Protein AF-A0A2D9XX82-F1 (afdb_monomer)

Sequence (70 aa):
MEINIVHGKGDFIGGMCSINDESFLVLNKRKPIDQRLNILAIEFTKINLKNIYLSPILREFISNSQQGLF

pLDDT: mean 86.36, std 9.8, range [48.94, 96.0]

Solvent-accessible surface area (backbone atoms only — not comparable to full-atom values): 4402 Å² total; per-residue (Å²): 138,84,80,46,74,42,82,45,78,74,100,64,79,59,36,79,47,73,56,94,92,42,64,33,40,36,38,28,70,82,51,58,67,68,60,47,50,48,42,52,31,60,53,53,69,78,46,92,55,88,90,53,94,64,58,66,69,58,52,51,51,33,56,40,54,76,69,64,77,106

Structure (mmCIF, N/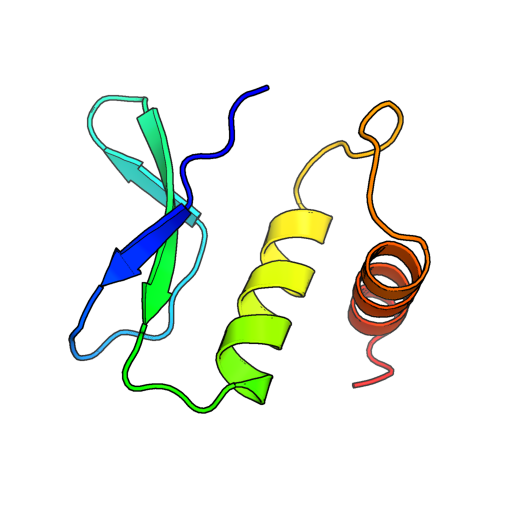CA/C/O backbone):
data_AF-A0A2D9XX82-F1
#
_entry.id   AF-A0A2D9XX82-F1
#
loop_
_atom_site.group_PDB
_atom_site.id
_atom_site.type_symbol
_atom_site.label_atom_id
_atom_site.label_alt_id
_atom_site.label_comp_id
_atom_site.label_asym_id
_atom_site.label_entity_id
_atom_site.label_seq_id
_atom_site.pdbx_PDB_ins_code
_atom_site.Cartn_x
_atom_site.Cartn_y
_atom_site.Cartn_z
_atom_site.occupancy
_atom_site.B_iso_or_equiv
_atom_site.auth_seq_id
_atom_site.auth_comp_id
_atom_site.auth_asym_id
_atom_site.auth_atom_id
_atom_site.pdbx_PDB_model_num
ATOM 1 N N . MET A 1 1 ? -6.666 -4.125 13.910 1.00 62.47 1 MET A N 1
ATOM 2 C CA . MET A 1 1 ? -7.018 -3.735 12.533 1.00 62.47 1 MET A CA 1
ATOM 3 C C . MET A 1 1 ? -6.204 -4.613 11.613 1.00 62.47 1 MET A C 1
ATOM 5 O O . MET A 1 1 ? -4.986 -4.620 11.736 1.00 62.47 1 MET A O 1
ATOM 9 N N . GLU A 1 2 ? -6.878 -5.376 10.770 1.00 71.19 2 GLU A N 1
ATOM 10 C CA . GLU A 1 2 ? -6.261 -6.209 9.744 1.00 71.19 2 GLU A CA 1
ATOM 11 C C . GLU A 1 2 ? -6.346 -5.436 8.422 1.00 71.19 2 GLU A C 1
ATOM 13 O O . GLU A 1 2 ? -7.412 -4.927 8.082 1.00 71.19 2 GLU A O 1
ATOM 18 N N . ILE A 1 3 ? -5.216 -5.241 7.738 1.00 77.25 3 ILE A N 1
ATOM 19 C CA . ILE A 1 3 ? -5.180 -4.577 6.428 1.00 77.25 3 ILE A CA 1
ATOM 20 C C . ILE A 1 3 ? -4.945 -5.659 5.382 1.00 77.25 3 ILE A C 1
ATOM 22 O O . ILE A 1 3 ? -3.859 -6.235 5.316 1.00 77.25 3 ILE A O 1
ATOM 26 N N . ASN A 1 4 ? -5.942 -5.892 4.532 1.00 88.00 4 ASN A N 1
ATOM 27 C CA . ASN A 1 4 ? -5.826 -6.819 3.416 1.00 88.00 4 ASN A CA 1
ATOM 28 C C . ASN A 1 4 ? -5.131 -6.131 2.237 1.00 88.00 4 ASN A C 1
ATOM 30 O O . ASN A 1 4 ? -5.702 -5.247 1.598 1.00 88.00 4 ASN A O 1
ATOM 34 N N . ILE A 1 5 ? -3.891 -6.528 1.939 1.00 91.56 5 ILE A N 1
ATOM 35 C CA . ILE A 1 5 ? -3.137 -5.997 0.795 1.00 91.56 5 ILE A CA 1
ATOM 36 C C . ILE A 1 5 ? -3.322 -6.919 -0.410 1.00 91.56 5 ILE A C 1
ATOM 38 O O . ILE A 1 5 ? -2.879 -8.069 -0.410 1.00 91.56 5 ILE A O 1
ATOM 42 N N . VAL A 1 6 ? -3.939 -6.398 -1.469 1.00 94.25 6 VAL A N 1
ATOM 43 C CA . VAL A 1 6 ? -4.238 -7.149 -2.693 1.00 94.25 6 VAL A CA 1
ATOM 44 C C . VAL A 1 6 ? -3.336 -6.686 -3.825 1.00 94.25 6 VAL A C 1
ATOM 46 O O . VAL A 1 6 ? -3.278 -5.513 -4.181 1.00 94.25 6 VAL A O 1
ATOM 49 N N . HIS A 1 7 ? -2.654 -7.632 -4.459 1.00 94.31 7 HIS A N 1
ATOM 50 C CA . HIS A 1 7 ? -1.803 -7.348 -5.606 1.00 94.31 7 HIS A CA 1
ATOM 51 C C . HIS A 1 7 ? -2.508 -7.659 -6.933 1.00 94.31 7 HIS A C 1
ATOM 53 O O . HIS A 1 7 ? -2.451 -8.803 -7.408 1.00 94.31 7 HIS A O 1
ATOM 59 N N . GLY A 1 8 ? -3.104 -6.647 -7.562 1.00 93.56 8 GLY A N 1
ATOM 60 C CA . GLY A 1 8 ? -3.819 -6.775 -8.835 1.00 93.56 8 GLY A CA 1
ATOM 61 C C . GLY A 1 8 ? -2.973 -6.446 -10.074 1.00 93.56 8 GLY A C 1
ATOM 62 O O . GLY A 1 8 ? -1.848 -5.952 -9.980 1.00 93.56 8 GLY A O 1
ATOM 63 N N . LYS A 1 9 ? -3.523 -6.729 -11.259 1.00 94.94 9 LYS A N 1
ATOM 64 C CA . LYS A 1 9 ? -2.984 -6.325 -12.570 1.00 94.94 9 LYS A CA 1
ATOM 65 C C . LYS A 1 9 ? -4.107 -5.665 -13.362 1.00 94.94 9 LYS A C 1
ATOM 67 O O . LYS A 1 9 ? -5.167 -6.259 -13.507 1.00 94.94 9 LYS A O 1
ATOM 72 N N . GLY A 1 10 ? -3.868 -4.478 -13.901 1.00 92.81 10 GLY A N 1
ATOM 73 C CA . GLY A 1 10 ? -4.872 -3.762 -14.686 1.00 92.81 10 GLY A CA 1
ATOM 74 C C . GLY A 1 10 ? -4.417 -2.355 -15.036 1.00 92.81 10 GLY A C 1
ATOM 75 O O . GLY A 1 10 ? -3.240 -2.025 -14.850 1.00 92.81 10 GLY A O 1
ATOM 76 N N . ASP A 1 11 ? -5.349 -1.556 -15.542 1.00 93.56 11 ASP A N 1
ATOM 77 C CA . ASP A 1 11 ? -5.150 -0.136 -15.829 1.00 93.56 11 ASP A CA 1
ATOM 78 C C . ASP A 1 11 ? -5.646 0.730 -14.662 1.00 93.56 11 ASP A C 1
ATOM 80 O O . ASP A 1 11 ? -6.652 1.424 -14.731 1.00 93.56 11 ASP A O 1
ATOM 84 N N . PHE A 1 12 ? -4.981 0.592 -13.519 1.00 93.19 12 PHE A N 1
ATOM 85 C CA . PHE A 1 12 ? -5.260 1.384 -12.322 1.00 93.19 12 PHE A CA 1
ATOM 86 C C . PHE A 1 12 ? -3.951 1.743 -11.617 1.00 93.19 12 PHE A C 1
ATOM 88 O O . PHE A 1 12 ? -2.894 1.187 -11.921 1.00 93.19 12 PHE A O 1
ATOM 95 N N . ILE A 1 13 ? -3.979 2.687 -10.684 1.00 91.06 13 ILE A N 1
ATOM 96 C CA . ILE A 1 13 ? -2.769 3.102 -9.957 1.00 91.06 13 ILE A CA 1
ATOM 97 C C . ILE A 1 13 ? -2.589 2.224 -8.709 1.00 91.06 13 ILE A C 1
ATOM 99 O O . ILE A 1 13 ? -1.559 1.570 -8.546 1.00 91.06 13 ILE A O 1
ATOM 103 N N . GLY A 1 14 ? -3.633 2.141 -7.890 1.00 94.06 14 GLY A N 1
ATOM 104 C CA . GLY A 1 14 ? -3.666 1.467 -6.594 1.00 94.06 14 GLY A CA 1
ATOM 105 C C . GLY A 1 14 ? -4.383 2.357 -5.578 1.00 94.06 14 GLY A C 1
ATOM 106 O O . GLY A 1 14 ? -4.887 3.415 -5.953 1.00 94.06 14 GLY A O 1
ATOM 107 N N . GLY A 1 15 ? -4.422 1.940 -4.317 1.00 94.12 15 GLY A N 1
ATOM 108 C CA . GLY A 1 15 ? -5.010 2.708 -3.216 1.00 94.12 15 GLY A CA 1
ATOM 109 C C . GLY A 1 15 ? -5.992 1.895 -2.379 1.00 94.12 15 GLY A C 1
ATOM 110 O O . GLY A 1 15 ? -6.172 0.694 -2.605 1.00 94.12 15 GLY A O 1
ATOM 111 N N . MET A 1 16 ? -6.615 2.552 -1.401 1.00 92.44 16 MET A N 1
ATOM 112 C CA . MET A 1 16 ? -7.667 1.943 -0.590 1.00 92.44 16 MET A CA 1
ATOM 113 C C . MET A 1 16 ? -8.961 1.784 -1.394 1.00 92.44 16 MET A C 1
ATOM 115 O O . MET A 1 16 ? -9.382 2.687 -2.115 1.00 92.44 16 MET A O 1
ATOM 119 N N . CYS A 1 17 ? -9.597 0.629 -1.249 1.00 89.81 17 CYS A N 1
ATOM 120 C CA . CYS A 1 17 ? -10.871 0.276 -1.861 1.00 89.81 17 CYS A CA 1
ATOM 121 C C . CYS A 1 17 ? -11.713 -0.499 -0.844 1.00 89.81 17 CYS A C 1
ATOM 123 O O . CYS A 1 17 ? -11.157 -1.252 -0.046 1.00 89.81 17 CYS A O 1
ATOM 125 N N . SER A 1 18 ? -13.035 -0.341 -0.893 1.00 89.62 18 SER A N 1
ATOM 126 C CA . SER A 1 18 ? -13.960 -1.104 -0.056 1.00 89.62 18 SER A CA 1
ATOM 127 C C . SER A 1 18 ? -14.885 -1.951 -0.922 1.00 89.62 18 SER A C 1
ATOM 129 O O . SER A 1 18 ? -15.474 -1.442 -1.876 1.00 89.62 18 SER A O 1
ATOM 131 N N . ILE A 1 19 ? -15.020 -3.235 -0.593 1.00 90.38 19 ILE A N 1
ATOM 132 C CA . ILE A 1 19 ? -15.933 -4.184 -1.245 1.00 90.38 19 ILE A CA 1
ATOM 133 C C . ILE A 1 19 ? -16.702 -4.896 -0.137 1.00 90.38 19 ILE A C 1
ATOM 135 O O . ILE A 1 19 ? -16.077 -5.480 0.738 1.00 90.38 19 ILE A O 1
ATOM 139 N N . ASN A 1 20 ? -18.038 -4.869 -0.180 1.00 92.56 20 ASN A N 1
ATOM 140 C CA . ASN A 1 20 ? -18.895 -5.502 0.835 1.00 92.56 20 ASN A CA 1
ATOM 141 C C . ASN A 1 20 ? -18.499 -5.119 2.277 1.00 92.56 20 ASN A C 1
ATOM 143 O O . ASN A 1 20 ? -18.354 -5.984 3.131 1.00 92.56 20 ASN A O 1
ATOM 147 N N . ASP A 1 21 ? -18.255 -3.825 2.510 1.00 88.00 21 ASP A N 1
ATOM 148 C CA . ASP A 1 21 ? -17.798 -3.256 3.789 1.00 88.00 21 ASP A CA 1
ATOM 149 C C . ASP A 1 21 ? -16.408 -3.716 4.278 1.00 88.00 21 ASP A C 1
ATOM 151 O O . ASP A 1 21 ? -15.916 -3.243 5.304 1.00 88.00 21 ASP A O 1
ATOM 155 N N . GLU A 1 22 ? -15.703 -4.548 3.509 1.00 88.56 22 GLU A N 1
ATOM 156 C CA . GLU A 1 22 ? -14.314 -4.918 3.764 1.00 88.56 22 GLU A CA 1
ATOM 157 C C . GLU A 1 22 ? -13.354 -3.964 3.050 1.00 88.56 22 GLU A C 1
ATOM 159 O O . GLU A 1 22 ? -13.516 -3.648 1.871 1.00 88.56 22 GLU A O 1
ATOM 164 N N . SER A 1 23 ? -12.332 -3.499 3.772 1.00 88.75 23 SER A N 1
ATOM 165 C CA . SER A 1 23 ? -11.327 -2.569 3.249 1.00 88.75 23 SER A CA 1
ATOM 166 C C . SER A 1 23 ? -10.082 -3.303 2.754 1.00 88.75 23 SER A C 1
ATOM 168 O O . SER A 1 23 ? -9.491 -4.117 3.466 1.00 88.75 23 SER A O 1
ATOM 170 N N . PHE A 1 24 ? -9.637 -2.946 1.553 1.00 92.19 24 PHE A N 1
ATOM 171 C CA . PHE A 1 24 ? -8.477 -3.510 0.877 1.00 92.19 24 PHE A CA 1
ATOM 172 C C . PHE A 1 24 ? -7.527 -2.404 0.431 1.00 92.19 24 PHE A C 1
ATOM 174 O O . PHE A 1 24 ? -7.953 -1.393 -0.125 1.00 92.19 24 PHE A O 1
ATOM 181 N N . LEU A 1 25 ? -6.227 -2.632 0.591 1.00 93.44 25 LEU A N 1
ATOM 182 C CA . LEU A 1 25 ? -5.193 -1.821 -0.039 1.00 93.44 25 LEU A CA 1
ATOM 183 C C . LEU A 1 25 ? -4.736 -2.510 -1.323 1.00 93.44 25 LEU A C 1
ATOM 185 O O . LEU A 1 25 ? -4.046 -3.530 -1.286 1.00 93.44 25 LEU A O 1
ATOM 189 N N . VAL A 1 26 ? -5.120 -1.964 -2.472 1.00 95.50 26 VAL A N 1
ATOM 190 C CA . VAL A 1 26 ? -4.812 -2.564 -3.771 1.00 95.50 26 VAL A CA 1
ATOM 191 C C . VAL A 1 26 ? -3.531 -1.961 -4.339 1.00 95.50 26 VAL A C 1
ATOM 193 O O . VAL A 1 26 ? -3.414 -0.749 -4.505 1.00 95.50 26 VAL A O 1
ATOM 196 N N . LEU A 1 27 ? -2.575 -2.811 -4.708 1.00 95.81 27 LEU A N 1
ATOM 197 C CA . LEU A 1 27 ? -1.346 -2.423 -5.400 1.00 95.81 27 LEU A CA 1
ATOM 198 C C . LEU A 1 27 ? -1.356 -2.968 -6.827 1.00 95.81 27 LEU A C 1
ATOM 200 O O . LEU A 1 27 ? -1.549 -4.169 -7.046 1.00 95.81 27 LEU A O 1
ATOM 204 N N . ASN A 1 28 ? -1.090 -2.110 -7.814 1.00 96.00 28 ASN A N 1
ATOM 205 C CA . ASN A 1 28 ? -0.930 -2.568 -9.189 1.00 96.00 28 ASN A CA 1
ATOM 206 C C . ASN A 1 28 ? 0.480 -3.132 -9.414 1.00 96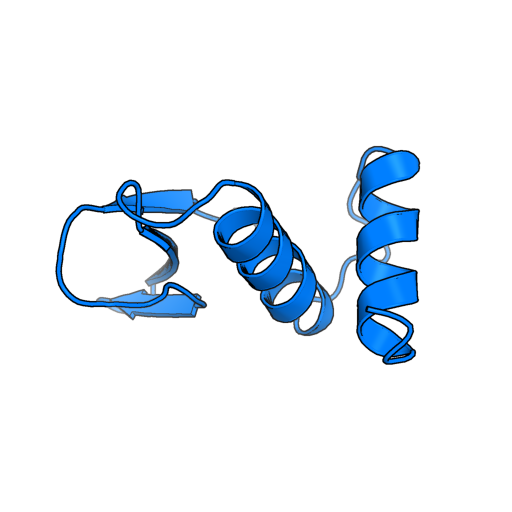.00 28 ASN A C 1
ATOM 208 O O . ASN A 1 28 ? 1.462 -2.393 -9.476 1.00 96.00 28 ASN A O 1
ATOM 212 N N . LYS A 1 29 ? 0.573 -4.446 -9.640 1.00 95.56 29 LYS A N 1
ATOM 213 C CA . LYS A 1 29 ? 1.824 -5.160 -9.953 1.00 95.56 29 LYS A CA 1
ATOM 214 C C . LYS A 1 29 ? 2.538 -4.653 -11.208 1.00 95.56 29 LYS A C 1
ATOM 216 O O . LYS A 1 29 ? 3.722 -4.925 -11.362 1.00 95.56 29 LYS A O 1
ATOM 221 N N . ARG A 1 30 ? 1.836 -3.970 -12.118 1.00 95.38 30 ARG A N 1
ATOM 222 C CA . ARG A 1 30 ? 2.419 -3.407 -13.347 1.00 95.38 30 ARG A CA 1
ATOM 223 C C . ARG A 1 30 ? 3.158 -2.092 -13.115 1.00 95.38 30 ARG A C 1
ATOM 225 O O . ARG A 1 30 ? 3.896 -1.669 -13.998 1.00 95.38 30 ARG A O 1
ATOM 232 N N . LYS A 1 31 ? 2.945 -1.424 -11.979 1.00 94.38 31 LYS A N 1
ATOM 233 C CA . LYS A 1 31 ? 3.590 -0.139 -11.695 1.00 94.38 31 LYS A CA 1
ATOM 234 C C . LYS A 1 31 ? 5.002 -0.346 -11.122 1.00 94.38 31 LYS A C 1
ATOM 236 O O . LYS A 1 31 ? 5.232 -1.336 -10.412 1.00 94.38 31 LYS A O 1
ATOM 241 N N . PRO A 1 32 ? 5.944 0.577 -11.400 1.00 94.31 32 PRO A N 1
ATOM 242 C CA . PRO A 1 32 ? 7.273 0.567 -10.792 1.00 94.31 32 PRO A CA 1
ATOM 243 C C . PRO A 1 32 ? 7.210 0.462 -9.266 1.00 94.31 32 PRO A C 1
ATOM 245 O O . PRO A 1 32 ? 6.202 0.814 -8.649 1.00 94.31 32 PRO A O 1
ATOM 248 N N . ILE A 1 33 ? 8.278 -0.053 -8.651 1.00 90.56 33 ILE A N 1
ATOM 249 C CA . ILE A 1 33 ? 8.318 -0.240 -7.194 1.00 90.56 33 ILE A CA 1
ATOM 250 C C . ILE A 1 33 ? 8.102 1.080 -6.448 1.00 90.56 33 ILE A C 1
ATOM 252 O O . ILE A 1 33 ? 7.302 1.099 -5.520 1.00 90.56 33 ILE A O 1
ATOM 256 N N . ASP A 1 34 ? 8.677 2.181 -6.930 1.00 88.81 34 ASP A N 1
ATOM 257 C CA . ASP A 1 34 ? 8.557 3.499 -6.296 1.00 88.81 34 ASP A CA 1
ATOM 258 C C . ASP A 1 34 ? 7.107 3.984 -6.246 1.00 88.81 34 ASP A C 1
ATOM 260 O O . ASP A 1 34 ? 6.643 4.470 -5.220 1.00 88.81 34 ASP A O 1
ATOM 264 N N . GLN A 1 35 ? 6.334 3.762 -7.314 1.00 90.44 35 GLN A N 1
ATOM 265 C CA . GLN A 1 35 ? 4.909 4.102 -7.318 1.00 90.44 35 GLN A CA 1
ATOM 266 C C . GLN A 1 35 ? 4.112 3.229 -6.347 1.00 90.44 35 GLN A C 1
ATOM 268 O O . GLN A 1 35 ? 3.223 3.726 -5.660 1.00 90.44 35 GLN A O 1
ATOM 273 N N . ARG A 1 36 ? 4.427 1.932 -6.260 1.00 92.44 36 ARG A N 1
ATOM 274 C CA . ARG A 1 36 ? 3.771 1.030 -5.300 1.00 92.44 36 ARG A CA 1
ATOM 275 C C . ARG A 1 36 ? 4.100 1.418 -3.856 1.00 92.44 36 ARG A C 1
ATOM 277 O O . ARG A 1 36 ? 3.206 1.388 -3.015 1.00 92.44 36 ARG A O 1
ATOM 284 N N . LEU A 1 37 ? 5.347 1.806 -3.587 1.00 89.38 37 LEU A N 1
ATOM 285 C CA . LEU A 1 37 ? 5.783 2.326 -2.291 1.00 89.38 37 LEU A CA 1
ATOM 286 C C . LEU A 1 37 ? 5.069 3.635 -1.953 1.00 89.38 37 LEU A C 1
ATOM 288 O O . LEU A 1 37 ? 4.550 3.764 -0.850 1.00 89.38 37 LEU A O 1
ATOM 292 N N . ASN A 1 38 ? 4.959 4.561 -2.906 1.00 88.44 38 ASN A N 1
ATOM 293 C CA . ASN A 1 38 ? 4.257 5.822 -2.689 1.00 88.44 38 ASN A CA 1
ATOM 294 C C . ASN A 1 38 ? 2.777 5.603 -2.329 1.00 88.44 38 ASN A C 1
ATOM 296 O O . ASN A 1 38 ? 2.274 6.193 -1.379 1.00 88.44 38 ASN A O 1
ATOM 300 N N . ILE A 1 39 ? 2.093 4.681 -3.018 1.00 91.88 39 ILE A N 1
ATOM 301 C CA . ILE A 1 39 ? 0.713 4.306 -2.672 1.00 91.88 39 ILE A CA 1
ATOM 302 C C . ILE A 1 39 ? 0.627 3.747 -1.248 1.00 91.88 39 ILE A C 1
ATOM 304 O O . ILE A 1 39 ? -0.250 4.156 -0.493 1.00 91.88 39 ILE A O 1
ATOM 308 N N . LEU A 1 40 ? 1.545 2.859 -0.850 1.00 89.88 40 LEU A N 1
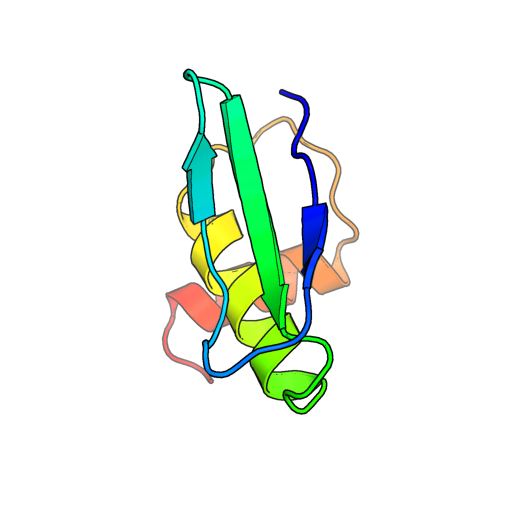ATOM 309 C CA . LEU A 1 40 ? 1.593 2.353 0.526 1.00 89.88 40 LEU A CA 1
ATOM 310 C C . LEU A 1 40 ? 1.753 3.490 1.538 1.00 89.88 40 LEU A C 1
ATOM 312 O O . LEU A 1 40 ? 1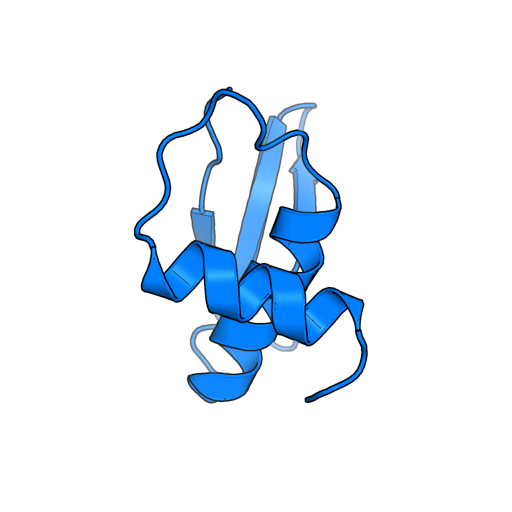.005 3.534 2.511 1.00 89.88 40 LEU A O 1
ATOM 316 N N . ALA A 1 41 ? 2.687 4.415 1.304 1.00 87.81 41 ALA A N 1
ATOM 317 C CA . ALA A 1 41 ? 2.907 5.535 2.208 1.00 87.81 41 ALA A CA 1
ATOM 318 C C . ALA A 1 41 ? 1.670 6.415 2.334 1.00 87.81 41 ALA A C 1
ATOM 320 O O . ALA A 1 41 ? 1.186 6.601 3.449 1.00 87.81 41 ALA A O 1
ATOM 321 N N . ILE A 1 42 ? 1.139 6.895 1.206 1.00 88.12 42 ILE A N 1
ATOM 322 C CA . ILE A 1 42 ? -0.034 7.771 1.160 1.00 88.12 42 ILE A CA 1
ATOM 323 C C . ILE A 1 42 ? -1.214 7.128 1.885 1.00 88.12 42 ILE A C 1
ATOM 325 O O . ILE A 1 42 ? -1.833 7.775 2.726 1.00 88.12 42 ILE A O 1
ATOM 329 N N . GLU A 1 43 ? -1.528 5.863 1.616 1.00 90.06 43 GLU A N 1
ATOM 330 C CA . GLU A 1 43 ? -2.673 5.216 2.262 1.00 90.06 43 GLU A CA 1
ATOM 331 C C . GLU A 1 43 ? -2.431 4.966 3.752 1.00 90.06 43 GLU A C 1
ATOM 333 O O . GLU A 1 43 ? -3.331 5.170 4.564 1.00 90.06 43 GLU A O 1
ATOM 338 N N . PHE A 1 44 ? -1.205 4.630 4.152 1.00 87.88 44 PHE A N 1
ATOM 339 C CA . PHE A 1 44 ? -0.852 4.479 5.563 1.00 87.88 44 PHE A CA 1
ATOM 340 C C . PHE A 1 44 ? -0.928 5.796 6.346 1.00 87.88 44 PHE A C 1
ATOM 342 O O . PHE A 1 44 ? -1.255 5.757 7.532 1.00 87.88 44 PHE A O 1
ATOM 349 N N . THR A 1 45 ? -0.741 6.962 5.709 1.00 85.44 45 THR A N 1
ATOM 350 C CA . THR A 1 45 ? -0.978 8.263 6.372 1.00 85.44 45 THR A CA 1
ATOM 351 C C . THR A 1 45 ? -2.423 8.456 6.834 1.00 85.44 45 THR A C 1
ATOM 353 O O . THR A 1 45 ? -2.663 9.175 7.801 1.00 85.44 45 THR A O 1
ATOM 356 N N . LYS A 1 46 ? -3.386 7.813 6.163 1.00 86.44 46 LYS A N 1
ATOM 357 C CA . LYS A 1 46 ? -4.823 7.973 6.428 1.00 86.44 46 LYS A CA 1
ATOM 358 C C . LYS A 1 46 ? -5.311 7.088 7.572 1.00 86.44 46 LYS A C 1
ATOM 360 O O . LYS A 1 46 ? -6.471 7.173 7.966 1.00 86.44 46 LYS A O 1
ATOM 365 N N . ILE A 1 47 ? -4.442 6.227 8.096 1.00 84.50 47 ILE A N 1
ATOM 366 C CA . ILE A 1 47 ? -4.785 5.229 9.100 1.00 84.50 47 ILE A CA 1
ATOM 367 C C . ILE A 1 47 ? -4.125 5.586 10.435 1.00 84.50 47 ILE A C 1
ATOM 369 O O . ILE A 1 47 ? -3.016 6.114 10.491 1.00 84.50 47 ILE A O 1
ATOM 373 N N . ASN A 1 48 ? -4.791 5.282 11.550 1.00 84.19 48 ASN A N 1
ATOM 374 C CA . ASN A 1 48 ? -4.213 5.506 12.872 1.00 84.19 48 ASN A CA 1
ATOM 375 C C . ASN A 1 48 ? -3.160 4.434 13.208 1.00 84.19 48 ASN A C 1
ATOM 377 O O . ASN A 1 48 ? -3.485 3.343 13.674 1.00 84.19 48 ASN A O 1
ATOM 381 N N . LEU A 1 49 ? -1.885 4.774 13.009 1.00 83.62 49 LEU A N 1
ATOM 382 C CA . LEU A 1 49 ? -0.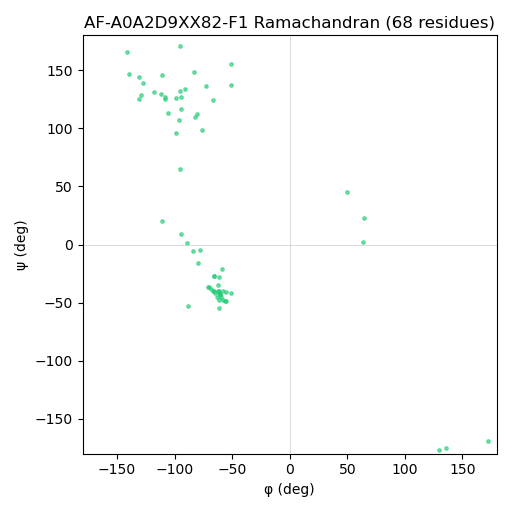735 3.881 13.208 1.00 83.62 49 LEU A CA 1
ATOM 383 C C . LEU A 1 49 ? -0.074 3.993 14.596 1.00 83.62 49 LEU A C 1
ATOM 385 O O . LEU A 1 49 ? 1.010 3.436 14.795 1.00 83.62 49 LEU A O 1
ATOM 389 N N . LYS A 1 50 ? -0.669 4.727 15.552 1.00 84.06 50 LYS A N 1
ATOM 390 C CA . LYS A 1 50 ? -0.041 5.025 16.860 1.00 84.06 50 LYS A CA 1
ATOM 391 C C . LYS A 1 50 ? 0.388 3.771 17.626 1.00 84.06 50 LYS A C 1
ATOM 393 O O . LYS A 1 50 ? 1.488 3.740 18.162 1.00 84.06 50 LYS A O 1
ATOM 398 N N . ASN A 1 51 ? -0.445 2.731 17.609 1.00 83.44 51 ASN A N 1
ATOM 399 C CA . ASN A 1 51 ? -0.215 1.490 18.356 1.00 83.44 51 ASN A CA 1
ATOM 400 C C . ASN A 1 51 ? 0.096 0.300 17.433 1.00 83.44 51 ASN A C 1
ATOM 402 O O . ASN A 1 51 ? -0.096 -0.851 17.817 1.00 83.44 51 ASN A O 1
ATOM 406 N N . ILE A 1 52 ? 0.529 0.569 16.198 1.00 83.88 52 ILE A N 1
ATOM 407 C CA . ILE A 1 52 ? 0.858 -0.457 15.206 1.00 83.88 52 ILE A CA 1
ATOM 408 C C . ILE A 1 52 ? 2.369 -0.492 15.034 1.00 83.88 52 ILE A C 1
ATOM 410 O O . ILE A 1 52 ? 3.003 0.526 14.735 1.00 83.88 52 ILE A O 1
ATOM 414 N N . TYR A 1 53 ? 2.948 -1.677 15.217 1.00 84.31 53 TYR A N 1
ATOM 415 C CA . TYR A 1 53 ? 4.353 -1.884 14.916 1.00 84.31 53 TYR A CA 1
ATOM 416 C C . TYR A 1 53 ? 4.575 -1.764 13.407 1.00 84.31 53 TYR A C 1
ATOM 418 O O . TYR A 1 53 ? 3.952 -2.462 12.611 1.00 84.31 53 TYR A O 1
ATOM 426 N N . LEU A 1 54 ? 5.487 -0.874 13.033 1.00 83.88 54 LEU A N 1
ATOM 427 C CA . LEU A 1 54 ? 6.002 -0.720 11.681 1.00 83.88 54 LEU A CA 1
ATOM 428 C C . LEU A 1 54 ? 7.521 -0.696 11.788 1.00 83.88 54 LEU A C 1
ATOM 430 O O . LEU A 1 54 ? 8.057 -0.118 12.737 1.00 83.88 54 LEU A O 1
ATOM 434 N N . SER A 1 55 ? 8.204 -1.279 10.803 1.00 87.19 55 SER A N 1
ATOM 435 C CA . SER A 1 55 ? 9.655 -1.126 10.680 1.00 87.19 55 SER A CA 1
ATOM 436 C C . SER A 1 55 ? 10.034 0.367 10.727 1.00 87.19 5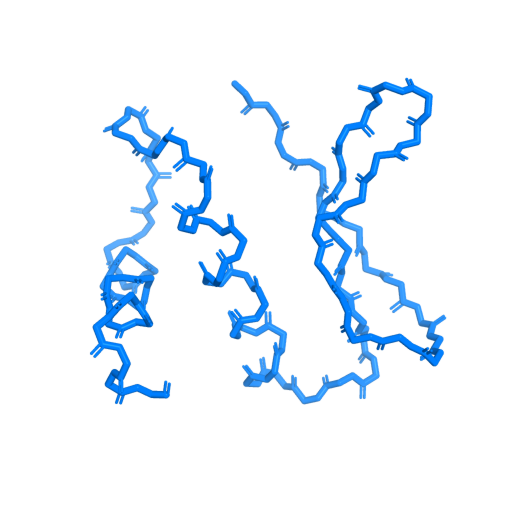5 SER A C 1
ATOM 438 O O . SER A 1 55 ? 9.350 1.167 10.077 1.00 87.19 55 SER A O 1
ATOM 440 N N . PRO A 1 56 ? 11.101 0.765 11.452 1.00 89.31 56 PRO A N 1
ATOM 441 C CA . PRO A 1 56 ? 11.522 2.164 11.553 1.00 89.31 56 PRO A CA 1
ATOM 442 C C . PRO A 1 56 ? 11.677 2.855 10.193 1.00 89.31 56 PRO A C 1
ATOM 444 O O . PRO A 1 56 ? 11.173 3.958 10.013 1.00 89.31 56 PRO A O 1
ATOM 447 N N . ILE A 1 57 ? 12.263 2.157 9.214 1.00 86.81 57 ILE A N 1
ATOM 448 C CA . ILE A 1 57 ? 12.478 2.668 7.850 1.00 86.81 57 ILE A CA 1
ATOM 449 C C . ILE A 1 57 ? 11.144 2.997 7.168 1.00 86.81 57 ILE A C 1
ATOM 451 O O . ILE A 1 57 ? 10.998 4.025 6.515 1.00 86.81 57 ILE A O 1
ATOM 455 N N . LEU A 1 58 ? 10.137 2.138 7.344 1.00 83.75 58 LEU A N 1
ATOM 456 C CA . LEU A 1 58 ? 8.809 2.367 6.778 1.00 83.75 58 LEU A CA 1
ATOM 457 C C . LEU A 1 58 ? 8.115 3.556 7.455 1.00 83.75 58 LEU A C 1
ATOM 459 O O . LEU A 1 58 ? 7.445 4.341 6.789 1.00 83.75 58 LEU A O 1
ATOM 463 N N . ARG A 1 59 ? 8.282 3.708 8.772 1.00 87.25 59 ARG A N 1
ATOM 464 C CA . ARG A 1 59 ? 7.718 4.836 9.524 1.00 87.25 59 ARG A CA 1
ATOM 465 C C . ARG A 1 59 ? 8.331 6.167 9.090 1.00 87.25 59 ARG A C 1
ATOM 467 O O . ARG A 1 59 ? 7.596 7.138 8.926 1.00 87.25 59 ARG A O 1
ATOM 474 N N . GLU A 1 60 ? 9.640 6.194 8.877 1.00 87.44 60 GLU A N 1
ATOM 475 C CA . GLU A 1 60 ? 10.352 7.354 8.339 1.00 87.44 60 GLU A CA 1
ATOM 476 C C . GLU A 1 60 ? 9.860 7.703 6.930 1.00 87.44 60 GLU A C 1
ATOM 478 O O . GLU A 1 60 ? 9.491 8.847 6.672 1.00 87.44 60 GLU A O 1
ATOM 483 N N . PHE A 1 61 ? 9.748 6.704 6.051 1.00 85.00 61 PHE A N 1
ATOM 484 C CA . PHE A 1 61 ? 9.247 6.894 4.690 1.00 85.00 61 PHE A CA 1
ATOM 485 C C . PHE A 1 61 ? 7.847 7.534 4.665 1.00 85.00 61 PHE A C 1
ATOM 487 O O . PHE A 1 61 ? 7.652 8.548 4.000 1.00 85.00 61 PHE A O 1
ATOM 494 N N . ILE A 1 62 ? 6.897 7.015 5.454 1.00 85.69 62 ILE A N 1
ATOM 495 C CA . ILE A 1 62 ? 5.534 7.575 5.565 1.00 85.69 62 ILE A CA 1
ATOM 496 C C . ILE A 1 62 ? 5.568 9.022 6.076 1.00 85.69 62 ILE A C 1
ATOM 498 O O . ILE A 1 62 ? 4.852 9.878 5.557 1.00 85.69 62 ILE A O 1
ATOM 502 N N . SER A 1 63 ? 6.393 9.302 7.091 1.00 83.88 63 SER A N 1
ATOM 503 C CA . SER A 1 63 ? 6.540 10.648 7.658 1.00 83.88 63 SER A CA 1
ATOM 504 C C . SER A 1 63 ? 7.070 11.645 6.626 1.00 83.88 63 SER A C 1
ATOM 506 O O . SER A 1 63 ? 6.582 12.771 6.557 1.00 83.88 63 SER A O 1
ATOM 508 N N . ASN A 1 64 ? 8.027 11.235 5.794 1.00 83.31 64 ASN A N 1
ATOM 509 C CA . ASN A 1 64 ? 8.589 12.095 4.754 1.00 83.31 64 ASN A CA 1
ATOM 510 C C . ASN A 1 64 ? 7.586 12.347 3.616 1.00 83.31 64 ASN A C 1
ATOM 512 O O . ASN A 1 64 ? 7.498 13.470 3.119 1.00 83.31 64 ASN A O 1
ATOM 516 N N . SER A 1 65 ? 6.767 11.349 3.255 1.00 75.69 65 SER A N 1
ATOM 517 C CA . SER A 1 65 ? 5.672 11.527 2.289 1.00 75.69 65 SER A CA 1
ATOM 518 C C . SER A 1 65 ? 4.613 12.533 2.767 1.00 75.69 65 SER A C 1
ATOM 520 O O . SER A 1 65 ? 4.083 13.284 1.956 1.00 75.69 65 SER A O 1
ATOM 522 N N . GLN A 1 66 ? 4.321 12.608 4.074 1.00 68.50 66 GLN A N 1
ATOM 523 C CA . GLN A 1 66 ? 3.394 13.614 4.630 1.00 68.50 66 GLN A CA 1
ATOM 524 C C . GLN A 1 66 ? 3.913 15.052 4.504 1.00 68.50 66 GLN A C 1
ATOM 526 O O . GLN A 1 66 ? 3.120 15.988 4.447 1.00 68.50 66 GLN A O 1
ATOM 531 N N . GLN A 1 67 ? 5.234 15.230 4.472 1.00 62.00 67 GLN A N 1
ATOM 532 C CA . GLN A 1 67 ? 5.889 16.539 4.418 1.00 62.00 67 GLN A CA 1
ATOM 533 C C . GLN A 1 67 ? 6.119 17.032 2.980 1.00 62.00 67 GLN A C 1
ATOM 535 O O . GLN A 1 67 ? 6.688 18.105 2.795 1.00 62.00 67 GLN A O 1
ATOM 540 N N . GLY A 1 68 ? 5.694 16.268 1.963 1.00 59.22 68 GLY A N 1
ATOM 541 C CA . GLY A 1 68 ? 5.928 16.600 0.554 1.00 59.22 68 GLY A CA 1
ATOM 542 C C . GLY A 1 68 ? 7.410 16.590 0.168 1.00 59.22 68 GLY A C 1
ATOM 543 O O . GLY A 1 68 ? 7.801 17.266 -0.779 1.00 59.22 68 GLY A O 1
ATOM 544 N N . LEU A 1 69 ? 8.243 15.863 0.923 1.00 53.09 69 LEU A N 1
ATOM 545 C CA . LEU A 1 69 ? 9.685 15.750 0.677 1.00 53.09 69 LEU A CA 1
ATOM 546 C C . LEU A 1 69 ? 10.024 14.784 -0.475 1.00 5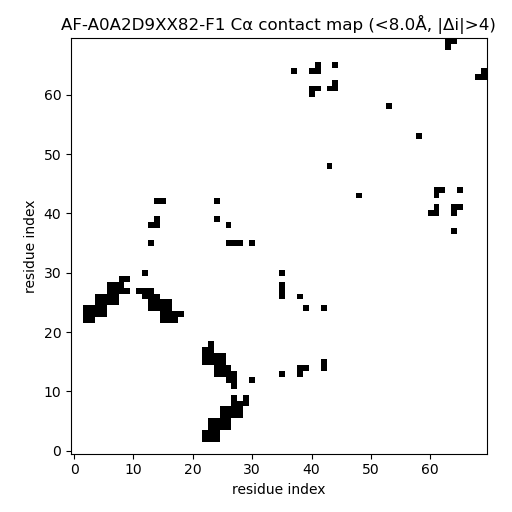3.09 69 LEU A C 1
ATOM 548 O O . LEU A 1 69 ? 11.192 14.685 -0.848 1.00 53.09 69 LEU A O 1
ATOM 552 N N . PHE A 1 70 ? 9.019 14.104 -1.039 1.00 48.94 70 PHE A N 1
ATOM 553 C CA . PHE A 1 70 ? 9.105 13.203 -2.191 1.00 48.94 70 PHE A CA 1
ATOM 554 C C . PHE A 1 70 ? 7.861 13.320 -3.073 1.00 48.94 70 PHE A C 1
ATOM 556 O O . PHE A 1 70 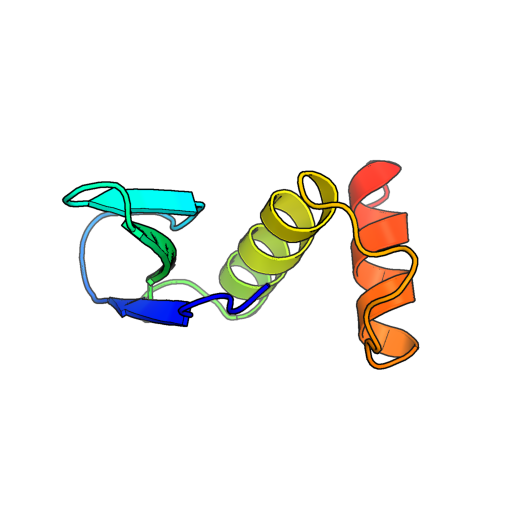? 6.756 13.474 -2.500 1.00 48.94 70 PHE A O 1
#

Nearest PDB structures (foldseek):
  8sln-assembly1_A-2  TM=5.463E-01  e=8.516E-02  Deinococcus geothermalis DSM 11300
  7xyo-assembly1_B  TM=4.529E-0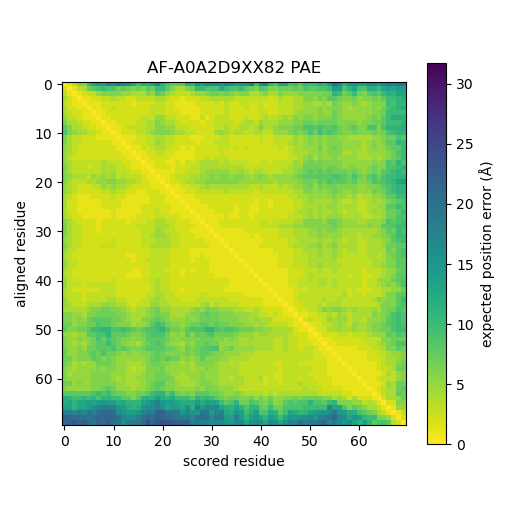1  e=9.982E-01  Myxococcus fulvus
  7v35-assembly1_A  TM=5.018E-01  e=1.700E+00  Homo sapiens
  7xyo-assembly1_A  TM=4.522E-01  e=2.218E+00  Myxococcus fulvus
  4m21-assembly2_B  TM=2.742E-01  e=9.982E-01  Homo sapiens

Secondary structure (DSSP, 8-state):
---EEEEE-SS--EEEEEETTEEEEEEETTS-HHHHHHHHHHHHHTS--TTS---HHHHHHHHHHHTT--

Foldseek 3Di:
DDEAEAEDADPDQWAWDADPNDIYTYHHPPDDPVSSLLRVLVRVVVDPCPPPDDDPVSVVSSVCSVVVVD

Mean predicted aligned error: 4.76 Å

Radius of gyration: 12.43 Å; Cα contacts (8 Å, |Δi|>4): 78; chains: 1; bounding box: 31×24×34 Å